Protein AF-A0A956MGL5-F1 (afdb_monomer_lite)

Sequence (81 aa):
MGHVPYDPSVEGAPAWAAALGRLGWAGSPSDHILRLHALDPPSLEHHVRLYEHAMRGPSPLSRIQREMLAVVVSAANDCFY

Foldseek 3Di:
DDPDDQDPVLCVDPLNVVLCVLVVVPDPPPPVVLRVLSVPSVSNVVVSVVCCCQQPNDDPDDNVRSVVVVVVVCVVVVNPD

Secondary structure (DSSP, 8-state):
--SSPP-GGGGGSHHHHHHHHHHT-TT-TT-HHHHHHTTSHHHHHHHHHHHHHHHHSS-SS-HHHHHHHHHHHHHHTT---

pLDDT: mean 89.87, std 10.5, range [53.59, 98.62]

Structure (mmCIF, N/CA/C/O backbone):
data_AF-A0A956MGL5-F1
#
_entry.id   AF-A0A956MGL5-F1
#
loop_
_atom_site.group_PDB
_atom_site.id
_atom_site.type_symbol
_atom_site.label_atom_id
_atom_site.label_alt_id
_atom_site.label_comp_id
_atom_site.label_asym_id
_atom_site.label_entity_id
_atom_site.label_seq_id
_atom_site.pdbx_PDB_ins_code
_atom_site.Cartn_x
_atom_site.Cartn_y
_atom_site.Cartn_z
_atom_site.occupancy
_atom_site.B_iso_or_equiv
_atom_site.auth_seq_id
_atom_site.auth_comp_id
_atom_site.auth_asym_id
_atom_site.auth_atom_id
_atom_site.pdbx_PDB_model_num
ATOM 1 N N . MET A 1 1 ? -1.359 -14.555 -7.525 1.00 59.19 1 MET A N 1
ATOM 2 C CA . MET A 1 1 ? -0.437 -13.939 -8.505 1.00 59.19 1 MET A CA 1
ATOM 3 C C . MET A 1 1 ? -1.316 -13.275 -9.555 1.00 59.19 1 MET A C 1
ATOM 5 O O . MET A 1 1 ? -2.268 -13.920 -9.980 1.00 59.19 1 MET A O 1
ATOM 9 N N . GLY A 1 2 ? -1.109 -11.992 -9.866 1.00 67.81 2 GLY A N 1
ATOM 10 C CA . GLY A 1 2 ? -1.951 -11.291 -10.844 1.00 67.81 2 GLY A CA 1
ATOM 11 C C . GLY A 1 2 ? -1.859 -11.933 -12.231 1.00 67.81 2 GLY A C 1
ATOM 12 O O . GLY A 1 2 ? -0.907 -12.649 -12.520 1.00 67.81 2 GLY A O 1
ATOM 13 N N . HIS A 1 3 ? -2.822 -11.654 -13.108 1.00 84.88 3 HIS A N 1
ATOM 14 C CA . HIS A 1 3 ? -2.778 -12.105 -14.509 1.00 84.88 3 HIS A CA 1
ATOM 15 C C . HIS A 1 3 ? -1.712 -11.379 -15.353 1.00 84.88 3 HIS A C 1
ATOM 17 O O . HIS A 1 3 ? -1.597 -11.622 -16.552 1.00 84.88 3 HIS A O 1
ATOM 23 N N . VAL A 1 4 ? -0.944 -10.481 -14.735 1.00 83.44 4 VAL A N 1
ATOM 24 C CA . VAL A 1 4 ? 0.152 -9.754 -15.367 1.00 83.44 4 VAL A CA 1
ATOM 25 C C . VAL A 1 4 ? 1.422 -10.607 -15.308 1.00 83.44 4 VAL A C 1
ATOM 27 O O . VAL A 1 4 ? 1.734 -11.132 -14.234 1.00 83.44 4 VAL A O 1
ATOM 30 N N . PRO A 1 5 ? 2.153 -10.767 -16.429 1.00 85.06 5 PRO A N 1
ATOM 31 C CA . PRO A 1 5 ? 3.401 -11.518 -16.448 1.00 85.06 5 PRO A CA 1
ATOM 32 C C . PRO A 1 5 ? 4.397 -11.002 -15.410 1.00 85.06 5 PRO A C 1
ATOM 34 O O . PRO A 1 5 ? 4.540 -9.797 -15.210 1.00 85.06 5 PRO A O 1
ATOM 37 N N . TYR A 1 6 ? 5.102 -11.928 -14.767 1.00 83.62 6 TYR A N 1
ATOM 38 C CA . TYR A 1 6 ? 6.187 -11.581 -13.863 1.00 83.62 6 TYR A CA 1
ATOM 39 C C . TYR A 1 6 ? 7.375 -11.025 -14.653 1.00 83.62 6 TYR A C 1
ATOM 41 O O . TYR A 1 6 ? 7.889 -11.694 -15.550 1.00 83.6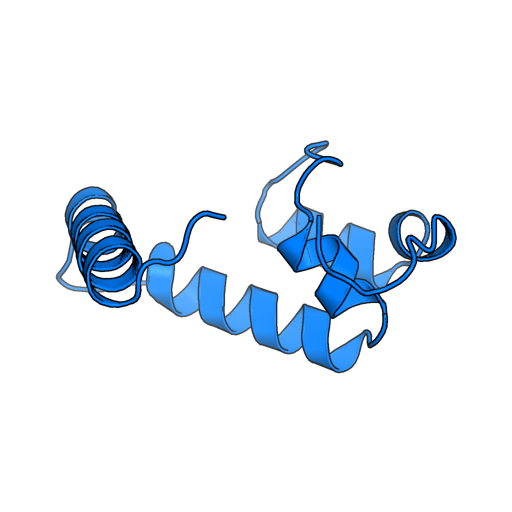2 6 TYR A O 1
ATOM 49 N N . ASP A 1 7 ? 7.825 -9.829 -14.281 1.00 87.12 7 ASP A N 1
ATOM 50 C CA . ASP A 1 7 ? 9.052 -9.220 -14.783 1.00 87.12 7 ASP A CA 1
ATOM 51 C C . ASP A 1 7 ? 10.079 -9.139 -13.639 1.00 87.12 7 ASP A C 1
ATOM 53 O O . ASP A 1 7 ? 9.926 -8.307 -12.745 1.00 87.12 7 ASP A O 1
ATOM 57 N N . PRO A 1 8 ? 11.128 -9.982 -13.625 1.00 86.19 8 PRO A N 1
ATOM 58 C CA . PRO A 1 8 ? 12.136 -9.961 -12.566 1.00 86.19 8 PRO A CA 1
ATOM 59 C C . PRO A 1 8 ? 12.991 -8.688 -12.560 1.00 86.19 8 PRO A C 1
ATOM 61 O O . PRO A 1 8 ? 13.675 -8.424 -11.572 1.00 86.19 8 PRO A O 1
ATOM 64 N N . SER A 1 9 ? 12.991 -7.905 -13.644 1.00 87.81 9 SER A N 1
ATOM 65 C CA . SER A 1 9 ? 13.826 -6.704 -13.736 1.00 87.81 9 SER A CA 1
ATOM 66 C C . SER A 1 9 ? 13.380 -5.603 -12.770 1.00 87.81 9 SER A C 1
ATOM 68 O O . SER A 1 9 ? 14.213 -4.812 -12.319 1.00 87.81 9 SER A O 1
ATOM 70 N N . VAL A 1 10 ? 12.099 -5.589 -12.377 1.00 88.69 10 VAL A N 1
ATOM 71 C CA . VAL A 1 10 ? 11.543 -4.552 -11.496 1.00 88.69 10 VAL A CA 1
ATOM 72 C C . VAL A 1 10 ? 12.153 -4.585 -10.095 1.00 88.69 10 VAL A C 1
ATOM 74 O O . VAL A 1 10 ? 12.328 -3.536 -9.483 1.00 88.69 10 VAL A O 1
ATOM 77 N N . GLU A 1 11 ? 12.554 -5.760 -9.600 1.00 87.19 11 GLU A N 1
ATOM 78 C CA . GLU A 1 11 ? 13.161 -5.913 -8.269 1.00 87.19 11 GLU A CA 1
ATOM 79 C C . GLU A 1 11 ? 14.590 -5.353 -8.193 1.00 87.19 11 GLU A C 1
ATOM 81 O O . GLU A 1 11 ? 15.095 -5.058 -7.110 1.00 87.19 11 GLU A O 1
ATOM 86 N N . GLY A 1 12 ? 15.248 -5.180 -9.343 1.00 85.38 12 GLY A N 1
ATOM 87 C CA . GLY A 1 12 ? 16.560 -4.538 -9.441 1.00 85.38 12 GLY A CA 1
ATOM 88 C C . GLY A 1 12 ? 16.493 -3.016 -9.603 1.00 85.38 12 GLY A C 1
ATOM 89 O O . GLY A 1 12 ? 17.530 -2.352 -9.570 1.00 85.38 12 GLY A O 1
ATOM 90 N N . ALA A 1 13 ? 15.301 -2.446 -9.800 1.00 88.44 13 ALA A N 1
ATOM 91 C CA . ALA A 1 13 ? 15.151 -1.034 -10.122 1.00 88.44 13 ALA A CA 1
ATOM 92 C C . ALA A 1 13 ? 15.331 -0.124 -8.885 1.00 88.44 13 ALA A C 1
ATOM 94 O O . ALA A 1 13 ? 14.895 -0.467 -7.783 1.00 88.44 13 ALA A O 1
ATOM 95 N N . PRO A 1 14 ? 15.871 1.103 -9.039 1.00 91.12 14 PRO A N 1
ATOM 96 C CA . PRO A 1 14 ? 15.993 2.056 -7.930 1.00 91.12 14 PRO A CA 1
ATOM 97 C C . PRO A 1 14 ? 14.658 2.384 -7.245 1.00 91.12 14 PRO A C 1
ATOM 99 O O . PRO A 1 14 ? 14.611 2.567 -6.030 1.00 91.12 14 PRO A O 1
ATOM 102 N N . ALA A 1 15 ? 13.564 2.423 -8.014 1.00 91.12 15 ALA A N 1
ATOM 103 C CA . ALA A 1 15 ? 12.221 2.665 -7.489 1.00 91.12 15 ALA A CA 1
ATOM 104 C C . ALA A 1 15 ? 11.770 1.561 -6.517 1.00 91.12 15 ALA A C 1
ATOM 106 O O . ALA A 1 15 ? 11.159 1.858 -5.491 1.00 91.12 15 ALA A O 1
ATOM 107 N N . TRP A 1 16 ? 12.135 0.305 -6.789 1.00 91.19 16 TRP A N 1
ATOM 108 C CA . TRP A 1 16 ? 11.868 -0.827 -5.905 1.00 91.19 16 TRP A CA 1
ATOM 109 C C . TRP A 1 16 ? 12.624 -0.708 -4.582 1.00 91.19 16 TRP A C 1
ATOM 111 O O . TRP A 1 16 ? 12.022 -0.771 -3.509 1.00 91.19 16 TRP A O 1
ATOM 121 N N . ALA A 1 17 ? 13.931 -0.437 -4.640 1.00 90.19 17 ALA A N 1
ATOM 122 C CA . ALA A 1 17 ? 14.738 -0.223 -3.439 1.00 90.19 17 ALA A CA 1
ATOM 123 C C . ALA A 1 17 ? 14.207 0.949 -2.589 1.00 90.19 17 ALA A C 1
ATOM 125 O O . ALA A 1 17 ? 14.116 0.842 -1.364 1.00 90.19 17 ALA A O 1
ATOM 126 N N . ALA A 1 18 ? 13.795 2.047 -3.233 1.00 91.06 18 ALA A N 1
ATOM 127 C CA . ALA A 1 18 ? 13.199 3.198 -2.557 1.00 91.06 18 ALA A CA 1
ATOM 128 C C . ALA A 1 18 ? 11.854 2.860 -1.887 1.00 91.06 18 ALA A C 1
ATOM 130 O O . ALA A 1 18 ? 11.616 3.269 -0.747 1.00 91.06 18 ALA A O 1
ATOM 131 N N . ALA A 1 19 ? 10.991 2.095 -2.565 1.00 91.44 19 ALA A N 1
ATOM 132 C CA . ALA A 1 19 ? 9.719 1.621 -2.024 1.00 91.44 19 ALA A CA 1
ATOM 133 C C . ALA A 1 19 ? 9.918 0.764 -0.764 1.00 91.44 19 ALA A C 1
ATOM 135 O O . ALA A 1 19 ? 9.327 1.046 0.281 1.00 91.44 19 ALA A O 1
ATOM 136 N N . LEU A 1 20 ? 10.808 -0.232 -0.833 1.00 89.88 20 LEU A N 1
ATOM 137 C CA . LEU A 1 20 ? 11.131 -1.097 0.303 1.00 89.88 20 LEU A CA 1
ATOM 138 C C . LEU A 1 20 ? 11.734 -0.316 1.476 1.00 89.88 20 LEU A C 1
ATOM 140 O O . LEU A 1 20 ? 11.353 -0.544 2.627 1.00 89.88 20 LEU A O 1
ATOM 144 N N . GLY A 1 21 ? 12.626 0.636 1.182 1.00 89.94 21 GLY A N 1
ATOM 145 C CA . GLY A 1 21 ? 13.227 1.519 2.180 1.00 89.94 21 GLY A CA 1
ATOM 146 C C . GLY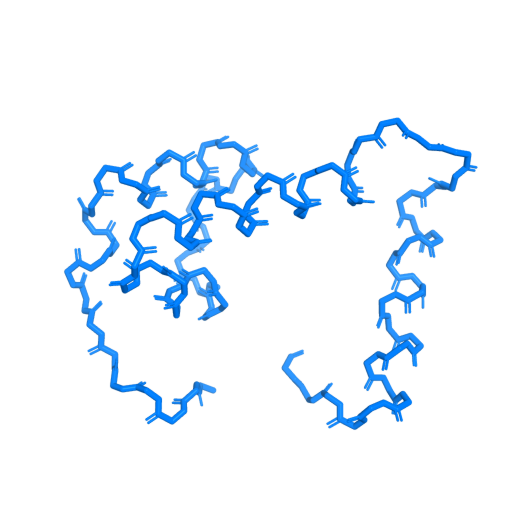 A 1 21 ? 12.184 2.330 2.951 1.00 89.94 21 GLY A C 1
ATOM 147 O O . GLY A 1 21 ? 12.203 2.333 4.180 1.00 89.94 21 GLY A O 1
ATOM 148 N N . ARG A 1 22 ? 11.217 2.943 2.250 1.00 88.94 22 ARG A N 1
ATOM 149 C CA . ARG A 1 22 ? 10.101 3.680 2.882 1.00 88.94 22 ARG A CA 1
ATOM 150 C C . ARG A 1 22 ? 9.241 2.785 3.766 1.00 88.94 22 ARG A C 1
ATOM 152 O O . ARG A 1 22 ? 8.867 3.156 4.874 1.00 88.94 22 ARG A O 1
ATOM 159 N N . LEU A 1 23 ? 8.942 1.580 3.290 1.00 87.44 23 LEU A N 1
ATOM 160 C CA . LEU A 1 23 ? 8.112 0.636 4.031 1.00 87.44 23 LEU A CA 1
ATOM 161 C C . LEU A 1 23 ? 8.869 -0.078 5.157 1.00 87.44 23 LEU A C 1
ATOM 163 O O . LEU A 1 23 ? 8.247 -0.842 5.902 1.00 87.44 23 LEU A O 1
ATOM 167 N N . GLY A 1 24 ? 10.172 0.162 5.328 1.00 85.31 24 GLY A N 1
ATOM 168 C CA . GLY A 1 24 ? 10.995 -0.583 6.283 1.00 85.31 24 GLY A CA 1
ATOM 169 C C . GLY A 1 24 ? 10.974 -2.091 6.014 1.00 85.31 24 GLY A C 1
ATOM 170 O O . GLY A 1 24 ? 11.192 -2.891 6.920 1.00 85.31 24 GLY A O 1
ATOM 171 N N . TRP A 1 25 ? 10.656 -2.488 4.780 1.00 74.69 25 TRP A N 1
ATOM 172 C CA . TRP A 1 25 ? 10.595 -3.876 4.343 1.00 74.69 25 TRP A CA 1
ATOM 173 C C . TRP A 1 25 ? 11.949 -4.255 3.766 1.00 74.69 25 TRP A C 1
ATOM 175 O O . TRP A 1 25 ? 12.119 -4.423 2.561 1.00 74.69 25 TRP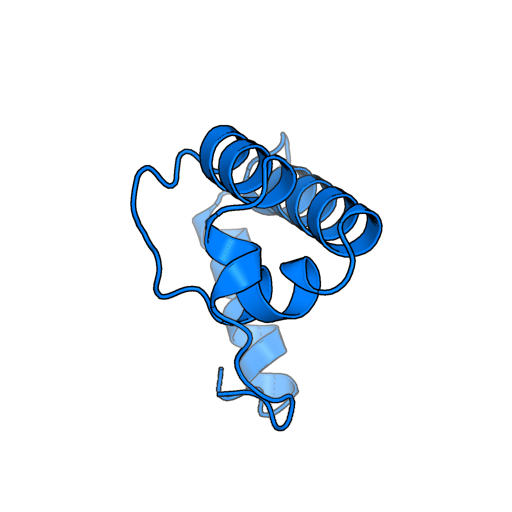 A O 1
ATOM 185 N N . ALA A 1 26 ? 12.939 -4.356 4.650 1.00 54.78 26 ALA A N 1
ATOM 186 C CA . ALA A 1 26 ? 14.253 -4.864 4.296 1.00 54.78 26 ALA A CA 1
ATOM 187 C C . ALA A 1 26 ? 14.142 -6.366 3.970 1.00 54.78 26 ALA A C 1
ATOM 189 O O . ALA A 1 26 ? 14.321 -7.215 4.836 1.00 54.78 26 ALA A O 1
ATOM 190 N N . GLY A 1 27 ? 13.796 -6.687 2.720 1.00 53.59 27 GLY A N 1
ATOM 191 C CA . GLY A 1 27 ? 13.863 -8.050 2.192 1.00 53.59 27 GLY A CA 1
ATOM 192 C C . GLY A 1 27 ? 12.576 -8.875 2.247 1.00 53.59 27 GLY A C 1
ATOM 193 O O . GLY A 1 27 ? 12.666 -10.075 2.477 1.00 53.59 27 GLY A O 1
ATOM 194 N N . SER A 1 28 ? 11.398 -8.293 1.982 1.00 57.97 28 SER A N 1
ATOM 195 C CA . SER A 1 28 ? 10.200 -9.090 1.648 1.00 57.97 28 SER A CA 1
ATOM 196 C C . SER A 1 28 ? 9.957 -9.092 0.132 1.00 57.97 28 SER A C 1
ATOM 198 O O . SER A 1 28 ? 9.101 -8.349 -0.348 1.00 57.97 28 SER A O 1
ATOM 200 N N . PRO A 1 29 ? 10.699 -9.898 -0.653 1.00 59.09 29 PRO A N 1
ATOM 201 C CA . PRO A 1 29 ? 10.540 -9.965 -2.105 1.00 59.09 29 PRO A CA 1
ATOM 202 C C . PRO A 1 29 ? 9.188 -10.555 -2.535 1.00 59.09 29 PRO A C 1
ATOM 204 O O . PRO A 1 29 ? 8.884 -10.572 -3.714 1.00 59.09 29 PRO A O 1
ATOM 207 N N . SER A 1 30 ? 8.355 -11.048 -1.617 1.00 65.62 30 SER A N 1
ATOM 208 C CA . SER A 1 30 ? 7.108 -11.754 -1.932 1.00 65.62 30 SER A CA 1
ATOM 209 C C . SER A 1 30 ? 5.871 -10.864 -2.103 1.00 65.62 30 SER A C 1
ATOM 211 O O . SER A 1 30 ? 4.793 -11.403 -2.352 1.00 65.62 30 SER A O 1
ATOM 213 N N . ASP A 1 31 ? 5.981 -9.536 -1.991 1.00 84.88 31 ASP A N 1
ATOM 214 C CA . ASP A 1 31 ? 4.814 -8.668 -2.171 1.00 84.88 31 ASP A CA 1
ATOM 215 C C . ASP A 1 31 ? 4.464 -8.509 -3.662 1.00 84.88 31 ASP A C 1
ATOM 217 O O . ASP A 1 31 ? 5.110 -7.774 -4.415 1.00 84.88 31 ASP A O 1
ATOM 221 N N . HIS A 1 32 ? 3.425 -9.218 -4.109 1.00 87.94 32 HIS A N 1
ATOM 222 C CA . HIS A 1 32 ? 2.960 -9.142 -5.490 1.00 87.94 32 HIS A CA 1
ATOM 223 C C . HIS A 1 32 ? 2.264 -7.817 -5.835 1.00 87.94 32 HIS A C 1
ATOM 225 O O . HIS A 1 32 ? 2.253 -7.467 -7.015 1.00 87.94 32 HIS A O 1
ATOM 231 N N . ILE A 1 33 ? 1.703 -7.081 -4.866 1.00 90.44 33 ILE A N 1
ATOM 232 C CA . ILE A 1 33 ? 1.105 -5.759 -5.117 1.00 90.44 33 ILE A CA 1
ATOM 233 C C . ILE A 1 33 ? 2.219 -4.782 -5.481 1.00 90.44 33 ILE A C 1
ATOM 235 O O . ILE A 1 33 ? 2.132 -4.105 -6.507 1.00 90.44 33 ILE A O 1
ATOM 239 N N . LEU A 1 34 ? 3.309 -4.766 -4.706 1.00 90.94 34 LEU A N 1
ATOM 240 C CA . LEU A 1 34 ? 4.457 -3.923 -5.034 1.00 90.94 34 LEU A CA 1
ATOM 241 C C . LEU A 1 34 ? 5.072 -4.312 -6.380 1.00 90.94 34 LEU A C 1
ATOM 243 O O . LEU A 1 34 ? 5.382 -3.422 -7.167 1.00 90.94 34 LEU A O 1
ATOM 247 N N . ARG A 1 35 ? 5.220 -5.612 -6.681 1.00 89.69 35 ARG A N 1
ATOM 248 C CA . ARG A 1 35 ? 5.750 -6.073 -7.983 1.00 89.69 35 ARG A CA 1
ATOM 249 C C . ARG A 1 35 ? 4.893 -5.593 -9.153 1.00 89.69 35 ARG A C 1
ATOM 251 O O . ARG A 1 35 ? 5.433 -5.158 -10.163 1.00 89.69 35 ARG A O 1
ATOM 258 N N . LEU A 1 36 ? 3.568 -5.648 -9.005 1.00 91.56 36 LEU A N 1
ATOM 259 C CA . LEU A 1 36 ? 2.632 -5.174 -10.021 1.00 91.56 36 LEU A CA 1
ATOM 260 C C . LEU A 1 36 ? 2.778 -3.667 -10.251 1.00 91.56 36 LEU A C 1
ATOM 262 O O . LEU A 1 36 ? 2.898 -3.229 -11.393 1.00 91.56 36 LEU A O 1
ATOM 266 N N . HIS A 1 37 ? 2.804 -2.878 -9.175 1.00 92.81 37 HIS A N 1
ATOM 267 C CA . HIS A 1 37 ? 2.993 -1.434 -9.287 1.00 92.81 37 HIS A CA 1
ATOM 268 C C . HIS A 1 37 ? 4.392 -1.060 -9.794 1.00 92.81 37 HIS A C 1
ATOM 270 O O . HIS A 1 37 ? 4.539 -0.026 -10.434 1.00 92.81 37 HIS A O 1
ATOM 276 N N . ALA A 1 38 ? 5.411 -1.892 -9.565 1.00 92.06 38 ALA A N 1
ATOM 277 C CA . ALA A 1 38 ? 6.780 -1.636 -10.009 1.00 92.06 38 ALA A CA 1
ATOM 278 C C . ALA A 1 38 ? 6.970 -1.686 -11.537 1.00 92.06 38 ALA A C 1
ATOM 280 O O . ALA A 1 38 ? 7.984 -1.192 -12.026 1.00 92.06 38 ALA A O 1
ATOM 281 N N . LEU A 1 39 ? 5.990 -2.206 -12.288 1.00 92.50 39 LEU A N 1
ATOM 282 C CA . LEU A 1 39 ? 5.957 -2.106 -13.754 1.00 92.50 39 LEU A CA 1
ATOM 283 C C . LEU A 1 39 ? 5.827 -0.650 -14.241 1.00 92.50 39 LEU A C 1
ATOM 285 O O . LEU A 1 39 ? 6.218 -0.348 -15.365 1.00 92.50 39 LEU A O 1
ATOM 289 N N . ASP A 1 40 ? 5.305 0.247 -13.396 1.00 93.19 40 ASP A N 1
ATOM 290 C CA . ASP A 1 40 ? 5.240 1.691 -13.631 1.00 93.19 40 ASP A CA 1
ATOM 291 C C . ASP A 1 40 ? 5.784 2.450 -12.400 1.00 93.19 40 ASP A C 1
ATOM 293 O O . ASP A 1 40 ? 5.077 2.600 -11.400 1.00 93.19 40 ASP A O 1
ATOM 297 N N . PRO A 1 41 ? 7.038 2.946 -12.422 1.00 93.88 41 PRO A N 1
ATOM 298 C CA . PRO A 1 41 ? 7.670 3.548 -11.245 1.00 93.88 41 PRO A CA 1
ATOM 299 C C . PRO A 1 41 ? 6.869 4.677 -10.561 1.00 93.88 41 PRO A C 1
ATOM 301 O O . PRO A 1 41 ? 6.817 4.681 -9.327 1.00 93.88 41 PRO A O 1
ATOM 304 N N . PRO A 1 42 ? 6.204 5.603 -11.287 1.00 95.88 42 PRO A N 1
ATOM 305 C CA . PRO A 1 42 ? 5.288 6.566 -10.676 1.00 95.88 42 PRO A CA 1
ATOM 306 C C . PRO A 1 42 ? 4.126 5.908 -9.916 1.00 95.88 42 PRO A C 1
ATOM 308 O O . PRO A 1 42 ? 3.802 6.338 -8.808 1.00 95.88 42 PRO A O 1
ATOM 311 N N . SER A 1 43 ? 3.508 4.855 -10.466 1.00 95.62 43 SER A N 1
ATOM 312 C CA . SER A 1 43 ? 2.460 4.087 -9.777 1.00 95.62 43 SER A CA 1
ATOM 313 C C . SER A 1 43 ? 2.960 3.478 -8.467 1.00 95.62 43 SER A C 1
ATOM 315 O O . SER A 1 43 ? 2.306 3.638 -7.434 1.00 95.62 43 SER A O 1
ATOM 317 N N . LEU A 1 44 ? 4.144 2.851 -8.474 1.00 95.06 44 LEU A N 1
ATOM 318 C CA . LEU A 1 44 ? 4.775 2.313 -7.262 1.00 95.06 44 LEU A CA 1
ATOM 319 C C . LEU A 1 44 ? 4.990 3.390 -6.199 1.00 95.06 44 LEU A C 1
ATOM 321 O O . LEU A 1 44 ? 4.643 3.192 -5.032 1.00 95.06 44 LEU A O 1
ATOM 325 N N . GLU A 1 45 ? 5.530 4.540 -6.596 1.00 95.31 45 GLU A N 1
ATOM 326 C CA . GLU A 1 45 ? 5.753 5.648 -5.674 1.00 95.31 45 GLU A CA 1
ATOM 327 C C . GLU A 1 45 ? 4.439 6.147 -5.054 1.00 95.31 45 GLU A C 1
ATOM 329 O O . GLU A 1 45 ? 4.352 6.313 -3.832 1.00 95.31 45 GLU A O 1
ATOM 334 N N . HIS A 1 46 ? 3.410 6.370 -5.874 1.00 97.06 46 HIS A N 1
ATOM 335 C CA . HIS A 1 46 ? 2.108 6.825 -5.391 1.00 97.06 46 HIS A CA 1
ATOM 336 C C . HIS A 1 46 ? 1.448 5.799 -4.466 1.00 97.06 46 HIS A C 1
ATOM 338 O O . HIS A 1 46 ? 0.925 6.180 -3.415 1.00 97.06 46 HIS A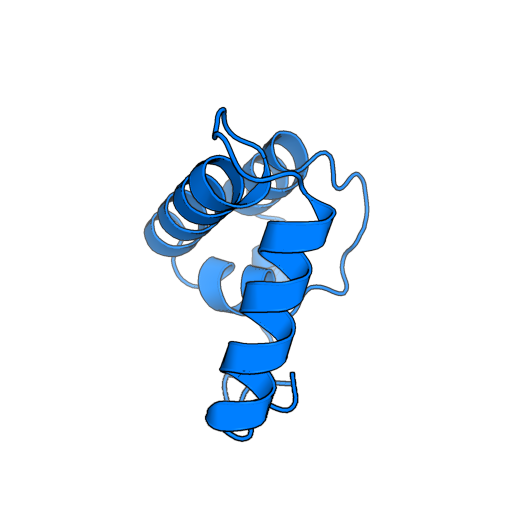 O 1
ATOM 344 N N . HIS A 1 47 ? 1.522 4.511 -4.812 1.00 95.56 47 HIS A N 1
ATOM 345 C CA . HIS A 1 47 ? 0.987 3.427 -3.994 1.00 95.56 47 HIS A CA 1
ATOM 346 C C . HIS A 1 47 ? 1.632 3.404 -2.603 1.00 95.56 47 HIS A C 1
ATOM 348 O O . HIS A 1 47 ? 0.932 3.435 -1.591 1.00 95.56 47 HIS A O 1
ATOM 354 N N . VAL A 1 48 ? 2.968 3.420 -2.540 1.00 94.62 48 VAL A N 1
ATOM 355 C CA . VAL A 1 48 ? 3.708 3.381 -1.269 1.00 94.62 48 VAL A CA 1
ATOM 356 C C . VAL A 1 48 ? 3.394 4.597 -0.405 1.00 94.62 48 VAL A C 1
ATOM 358 O O . VAL A 1 48 ? 3.171 4.447 0.794 1.00 94.62 48 VAL A O 1
ATOM 361 N N . ARG A 1 49 ? 3.326 5.795 -1.002 1.00 95.69 49 ARG A N 1
ATOM 362 C CA . ARG A 1 49 ? 2.973 7.026 -0.275 1.00 95.69 49 ARG A CA 1
ATOM 363 C C . ARG A 1 49 ? 1.560 6.958 0.302 1.00 95.69 49 ARG A C 1
ATOM 365 O O . ARG A 1 49 ? 1.358 7.335 1.456 1.00 95.69 49 ARG A O 1
ATOM 372 N N . LEU A 1 50 ? 0.596 6.474 -0.483 1.00 95.88 50 LEU A N 1
ATOM 373 C CA . LEU A 1 50 ? -0.778 6.296 -0.020 1.00 95.88 50 LEU A CA 1
ATOM 374 C C . LEU A 1 50 ? -0.839 5.291 1.131 1.00 95.88 50 LEU A C 1
ATOM 376 O O . LEU A 1 50 ? -1.417 5.597 2.172 1.00 95.88 50 LEU A O 1
ATOM 380 N N . TYR A 1 51 ? -0.220 4.122 0.962 1.00 95.00 51 TYR A N 1
ATOM 381 C CA . TYR A 1 51 ? -0.200 3.076 1.980 1.00 95.00 51 TYR A CA 1
ATOM 382 C C . TYR A 1 51 ? 0.460 3.555 3.277 1.00 95.00 51 TYR A C 1
ATOM 384 O O . TYR A 1 51 ? -0.094 3.380 4.361 1.00 95.00 51 TYR A O 1
ATOM 392 N N . GLU A 1 52 ? 1.621 4.206 3.183 1.00 93.69 52 GLU A N 1
ATOM 393 C CA . GLU A 1 52 ? 2.331 4.762 4.335 1.00 93.69 52 GLU A CA 1
ATOM 394 C C . GLU A 1 52 ? 1.459 5.775 5.084 1.00 93.69 52 GLU A C 1
ATOM 396 O O . GLU A 1 52 ? 1.276 5.660 6.299 1.00 93.69 52 GLU A O 1
ATOM 401 N N . HIS A 1 53 ? 0.858 6.722 4.361 1.00 95.50 53 HIS A N 1
ATOM 402 C CA . HIS A 1 53 ? -0.027 7.718 4.952 1.00 95.50 53 HIS A CA 1
ATOM 403 C C . HIS A 1 53 ? -1.243 7.069 5.629 1.00 95.50 53 HIS A C 1
ATOM 405 O O . HIS A 1 53 ? -1.514 7.326 6.806 1.00 95.50 53 HIS A O 1
ATOM 411 N N . ALA A 1 54 ? -1.939 6.184 4.912 1.00 95.88 54 ALA A N 1
ATOM 412 C CA . ALA A 1 54 ? -3.180 5.574 5.369 1.00 95.88 54 ALA A CA 1
ATOM 413 C C . ALA A 1 54 ? -2.970 4.577 6.512 1.00 95.88 54 ALA A C 1
ATOM 415 O O . ALA A 1 54 ? -3.773 4.564 7.439 1.00 95.88 54 ALA A O 1
ATOM 416 N N . MET A 1 55 ? -1.899 3.778 6.502 1.00 94.94 55 MET A N 1
ATOM 417 C CA . MET A 1 55 ? -1.699 2.682 7.464 1.00 94.94 55 MET A CA 1
ATOM 418 C C . MET A 1 55 ? -0.7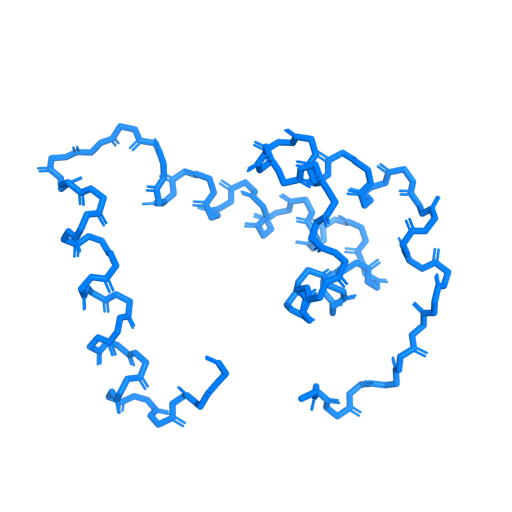46 3.024 8.610 1.00 94.94 55 MET A C 1
ATOM 420 O O . MET A 1 55 ? -0.869 2.452 9.695 1.00 94.94 55 MET A O 1
ATOM 424 N N . ARG A 1 56 ? 0.204 3.945 8.398 1.00 92.44 56 ARG A N 1
ATOM 425 C CA . ARG A 1 56 ? 1.279 4.253 9.363 1.00 92.44 56 ARG A CA 1
ATOM 426 C C . ARG A 1 56 ? 1.348 5.723 9.772 1.00 92.44 56 ARG A C 1
ATOM 428 O O . ARG A 1 56 ? 1.966 6.032 10.787 1.00 92.44 56 ARG A O 1
ATOM 435 N N . GLY A 1 57 ? 0.711 6.618 9.019 1.00 93.50 57 GLY A N 1
ATOM 436 C CA . GLY A 1 57 ? 0.652 8.043 9.336 1.00 93.50 57 GLY A CA 1
ATOM 437 C C . GLY A 1 57 ? -0.220 8.367 10.560 1.00 93.50 57 GLY A C 1
ATOM 438 O O . GLY A 1 57 ? -0.999 7.518 11.016 1.00 93.50 57 GLY A O 1
ATOM 439 N N . PRO A 1 58 ? -0.138 9.603 11.091 1.00 96.75 58 PRO A N 1
ATOM 440 C CA . PRO A 1 58 ? -0.960 10.054 12.214 1.00 96.75 58 PRO A CA 1
ATOM 441 C C . PRO A 1 58 ? -2.457 9.878 11.937 1.00 96.75 58 PRO A C 1
ATOM 443 O O . PRO A 1 58 ? -2.956 10.313 10.903 1.00 96.75 58 PRO A O 1
ATOM 446 N N . SER A 1 59 ? -3.191 9.246 12.852 1.00 97.19 59 SER A N 1
ATOM 447 C CA . SER A 1 59 ? -4.658 9.242 12.819 1.00 97.19 59 SER A CA 1
ATOM 448 C C . SER A 1 59 ? -5.237 8.825 14.176 1.00 97.19 59 SER A C 1
ATOM 450 O O . SER A 1 59 ? -4.518 8.228 14.983 1.00 97.19 59 SER A O 1
ATOM 452 N N . PRO A 1 60 ? -6.523 9.125 14.443 1.00 97.62 60 PRO A N 1
ATOM 453 C CA . PRO A 1 60 ? -7.203 8.701 15.668 1.00 97.62 60 PRO A CA 1
ATOM 454 C C . PRO A 1 60 ? -7.434 7.182 15.738 1.00 97.62 60 PRO A C 1
ATOM 456 O O . PRO A 1 60 ? -7.811 6.673 16.790 1.00 97.62 60 PRO A O 1
ATOM 459 N N . LEU A 1 61 ? -7.226 6.455 14.634 1.00 98.12 61 LEU A N 1
ATOM 460 C CA . LEU A 1 61 ? -7.331 5.001 14.585 1.00 98.12 61 LEU A CA 1
ATOM 461 C C . LEU A 1 61 ? -5.968 4.359 14.836 1.00 98.12 61 LEU A C 1
ATOM 463 O O . LEU A 1 61 ? -4.979 4.664 14.153 1.00 98.12 61 LEU A O 1
ATOM 467 N N . SER A 1 62 ? -5.953 3.401 15.760 1.00 97.75 62 SER A N 1
ATOM 468 C CA . SER A 1 62 ? -4.816 2.506 15.969 1.00 97.75 62 SER A CA 1
ATOM 469 C C . SER A 1 62 ? -4.535 1.670 14.719 1.00 97.75 62 SER A C 1
ATOM 471 O O . SER A 1 62 ? -5.420 1.431 13.895 1.00 97.75 62 SER A O 1
ATOM 473 N N . ARG A 1 63 ? -3.307 1.155 14.598 1.00 95.56 63 ARG A N 1
ATOM 474 C CA . ARG A 1 63 ? -2.930 0.273 13.485 1.00 95.56 63 ARG A CA 1
ATOM 475 C C . ARG A 1 63 ? -3.852 -0.946 13.378 1.00 95.56 63 ARG A C 1
ATOM 477 O O . ARG A 1 63 ? -4.303 -1.259 12.289 1.00 95.56 63 ARG A O 1
ATOM 484 N N . ILE A 1 64 ? -4.203 -1.567 14.506 1.00 97.81 64 ILE A N 1
ATOM 485 C CA . ILE A 1 64 ? -5.111 -2.726 14.543 1.00 97.81 64 ILE A CA 1
ATOM 486 C C . ILE A 1 64 ? -6.496 -2.366 13.988 1.00 97.81 64 ILE A C 1
ATOM 488 O O . ILE A 1 64 ? -7.058 -3.132 13.217 1.00 97.81 64 ILE A O 1
ATOM 492 N N . GLN A 1 65 ? -7.039 -1.192 14.326 1.00 98.38 65 GLN A N 1
ATOM 493 C CA . GLN A 1 65 ? -8.334 -0.754 13.788 1.00 98.38 65 GLN A CA 1
ATOM 494 C C . GLN A 1 65 ? -8.281 -0.511 12.277 1.00 98.38 65 GLN A C 1
ATOM 496 O O . GLN A 1 65 ? -9.250 -0.802 11.583 1.00 98.38 65 GLN A O 1
ATOM 501 N N . ARG A 1 66 ? -7.157 -0.009 11.756 1.00 98.44 66 ARG A N 1
ATOM 502 C CA . ARG A 1 66 ? -6.973 0.171 10.309 1.00 98.44 66 ARG A CA 1
ATOM 503 C C . ARG A 1 66 ? -6.899 -1.169 9.579 1.00 98.44 66 ARG A C 1
ATOM 505 O O . ARG A 1 66 ? -7.569 -1.331 8.567 1.00 98.44 66 ARG A O 1
ATOM 512 N N . GLU A 1 67 ? -6.176 -2.142 10.131 1.00 98.06 67 GLU A N 1
ATOM 513 C CA . GLU A 1 67 ? -6.153 -3.511 9.592 1.00 98.06 67 GLU A CA 1
ATOM 514 C C . GLU A 1 67 ? -7.532 -4.182 9.683 1.00 98.06 67 GLU A C 1
ATOM 516 O O . GLU A 1 67 ? -7.954 -4.856 8.752 1.00 98.06 67 GLU A O 1
ATOM 521 N N . MET A 1 68 ? -8.291 -3.953 10.762 1.00 98.50 68 MET A N 1
ATOM 522 C CA . MET A 1 68 ? -9.668 -4.447 10.878 1.00 98.50 68 MET A CA 1
ATOM 523 C C . MET A 1 68 ? -10.557 -3.901 9.753 1.00 98.50 68 MET A C 1
ATOM 525 O O . MET A 1 68 ? -11.321 -4.661 9.160 1.00 98.50 68 MET A O 1
ATOM 529 N N . LEU A 1 69 ? -10.442 -2.606 9.429 1.00 98.19 69 LEU A N 1
ATOM 530 C CA . LEU A 1 69 ? -11.139 -2.021 8.280 1.00 98.19 69 LEU A CA 1
ATOM 531 C C . LEU A 1 69 ? -10.686 -2.668 6.967 1.00 98.19 69 LEU A C 1
ATOM 533 O O . LEU A 1 69 ? -11.539 -3.011 6.154 1.00 98.19 69 LEU A O 1
ATOM 537 N N . ALA A 1 70 ? -9.379 -2.877 6.780 1.00 97.56 70 ALA A N 1
ATOM 538 C CA . ALA A 1 70 ? -8.848 -3.543 5.593 1.00 97.56 70 ALA A CA 1
ATOM 539 C C . ALA A 1 70 ? -9.435 -4.956 5.427 1.00 97.56 70 ALA A C 1
ATOM 541 O O . ALA A 1 70 ? -9.958 -5.270 4.365 1.00 97.56 70 ALA A O 1
ATOM 542 N N . VAL A 1 71 ? -9.454 -5.770 6.489 1.00 98.06 71 VAL A N 1
ATOM 543 C CA . VAL A 1 71 ? -10.014 -7.134 6.462 1.00 98.06 71 VAL A CA 1
ATOM 544 C C . VAL A 1 71 ? -11.512 -7.131 6.155 1.00 98.06 71 VAL A C 1
ATOM 546 O O . VAL A 1 71 ? -11.962 -7.904 5.311 1.00 98.06 71 VAL A O 1
ATOM 549 N N . VAL A 1 72 ? -12.293 -6.261 6.807 1.00 98.56 72 VAL A N 1
ATOM 550 C CA . VAL A 1 72 ? -13.746 -6.172 6.570 1.00 98.56 72 VAL A CA 1
ATOM 551 C C . VAL A 1 72 ? -14.041 -5.742 5.134 1.00 98.56 72 VAL A C 1
ATOM 553 O O . VAL A 1 72 ? -14.907 -6.329 4.489 1.00 98.56 72 VAL A O 1
ATOM 556 N N . VAL A 1 73 ? -13.312 -4.750 4.614 1.00 98.38 73 VAL A N 1
ATOM 557 C CA . VAL A 1 73 ? -13.474 -4.279 3.232 1.00 98.38 73 VAL A CA 1
ATOM 558 C C . VAL A 1 73 ? -13.041 -5.352 2.231 1.00 98.38 73 VAL A C 1
ATOM 560 O O . VAL A 1 73 ? -13.734 -5.546 1.235 1.00 98.38 73 VAL A O 1
ATOM 563 N N . SER A 1 74 ? -11.952 -6.081 2.487 1.00 98.12 74 SER A N 1
ATOM 564 C CA . SER A 1 74 ? -11.526 -7.195 1.632 1.00 98.12 74 SER A CA 1
ATOM 565 C C . SER A 1 74 ? -12.565 -8.311 1.600 1.00 98.12 74 SER A C 1
ATOM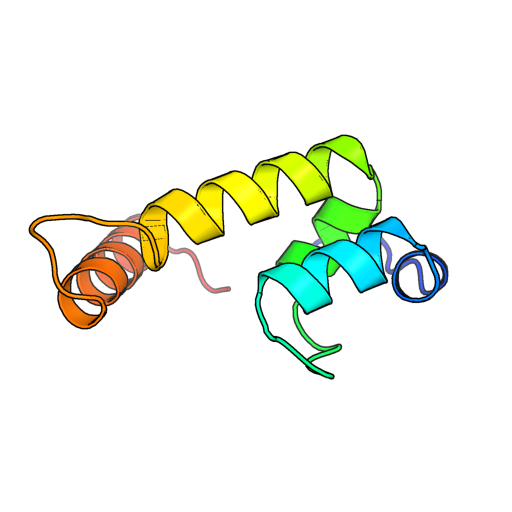 567 O O . SER A 1 74 ? -12.947 -8.744 0.517 1.00 98.12 74 SER A O 1
ATOM 569 N N . ALA A 1 75 ? -13.092 -8.719 2.759 1.00 98.38 75 ALA A N 1
ATOM 570 C CA . ALA A 1 75 ? -14.137 -9.738 2.843 1.00 98.38 75 ALA A CA 1
ATOM 571 C C . ALA A 1 75 ? -15.431 -9.299 2.136 1.00 98.38 75 ALA A C 1
ATOM 573 O O . ALA A 1 75 ? -16.038 -10.085 1.416 1.00 98.38 75 ALA A O 1
ATOM 574 N N . ALA A 1 76 ? -15.831 -8.032 2.292 1.00 98.62 76 ALA A N 1
ATOM 575 C CA . ALA A 1 76 ? -17.007 -7.482 1.618 1.00 98.62 76 ALA A CA 1
ATOM 576 C C . ALA A 1 76 ? -16.860 -7.430 0.086 1.00 98.62 76 ALA A C 1
ATOM 578 O O . ALA A 1 76 ? -17.866 -7.471 -0.618 1.00 98.62 76 ALA A O 1
ATOM 579 N N . ASN A 1 77 ? -15.625 -7.344 -0.421 1.00 98.19 77 ASN A N 1
ATOM 580 C CA . ASN A 1 77 ? -15.316 -7.319 -1.853 1.00 98.19 77 ASN A CA 1
ATOM 581 C C . ASN A 1 77 ? -14.865 -8.677 -2.412 1.00 98.19 77 ASN A C 1
ATOM 583 O O . ASN A 1 77 ? -14.434 -8.725 -3.561 1.00 98.19 77 ASN A O 1
ATOM 587 N N . ASP A 1 78 ? -14.917 -9.752 -1.619 1.00 97.62 78 ASP A N 1
ATOM 588 C CA . ASP A 1 78 ? -14.382 -11.072 -1.990 1.00 97.62 78 ASP A CA 1
ATOM 589 C C . ASP A 1 78 ? -12.927 -11.000 -2.513 1.00 97.62 78 ASP A C 1
ATOM 591 O O . ASP A 1 78 ? -12.520 -11.650 -3.478 1.00 97.62 78 ASP A O 1
ATOM 595 N N . CYS A 1 79 ? -12.124 -10.130 -1.891 1.00 95.94 79 CYS A N 1
ATOM 596 C CA . CYS A 1 79 ? -10.732 -9.915 -2.260 1.00 95.94 79 CYS A CA 1
ATOM 597 C C . CYS A 1 79 ? -9.848 -10.958 -1.565 1.00 95.94 79 CYS A C 1
ATOM 599 O O . CYS A 1 79 ? -9.581 -10.855 -0.370 1.00 95.94 79 CYS A O 1
ATOM 601 N N . PHE A 1 80 ? -9.404 -11.963 -2.324 1.00 91.00 80 PHE A N 1
ATOM 602 C CA . PHE A 1 80 ? -8.639 -13.108 -1.811 1.00 91.00 80 PHE A CA 1
ATOM 603 C C . PHE A 1 80 ? -7.173 -12.810 -1.448 1.00 91.00 80 PHE A C 1
ATOM 605 O O . PHE A 1 80 ? -6.583 -13.574 -0.688 1.00 91.00 80 PHE A O 1
ATOM 612 N N . TYR A 1 81 ? -6.577 -11.782 -2.060 1.00 86.88 81 TYR A N 1
ATOM 613 C CA . TYR A 1 81 ? -5.131 -11.532 -2.018 1.00 86.88 81 TYR A CA 1
ATOM 614 C C . TYR A 1 81 ? -4.554 -11.450 -0.598 1.00 86.88 81 TYR A C 1
ATOM 616 O O . TYR A 1 81 ? -5.167 -10.764 0.250 1.00 86.88 81 TYR A O 1
#

Radius of gyration: 13.79 Å; chains: 1; bounding box: 34×24×32 Å